Protein AF-A0A267FQN3-F1 (afdb_monomer)

Structure (mmCIF, N/CA/C/O backbone):
data_AF-A0A267FQN3-F1
#
_entry.id   AF-A0A267FQN3-F1
#
loop_
_atom_site.group_PDB
_atom_site.id
_atom_site.type_symbol
_atom_site.label_atom_id
_atom_site.label_alt_id
_atom_site.label_comp_id
_atom_site.label_asym_id
_atom_site.label_entity_id
_atom_site.label_seq_id
_atom_site.pdbx_PDB_ins_code
_atom_site.Cartn_x
_atom_site.Cartn_y
_atom_site.Cartn_z
_atom_site.occupancy
_atom_site.B_iso_or_equiv
_atom_site.auth_seq_id
_atom_site.auth_comp_id
_atom_site.auth_asym_id
_atom_site.auth_atom_id
_atom_site.pdbx_PDB_model_num
ATOM 1 N N . MET A 1 1 ? -13.863 -19.242 0.258 1.00 42.62 1 MET A N 1
ATOM 2 C CA . MET A 1 1 ? -13.727 -18.314 1.404 1.00 42.62 1 MET A CA 1
ATOM 3 C C . MET A 1 1 ? -12.324 -17.697 1.378 1.00 42.62 1 MET A C 1
AT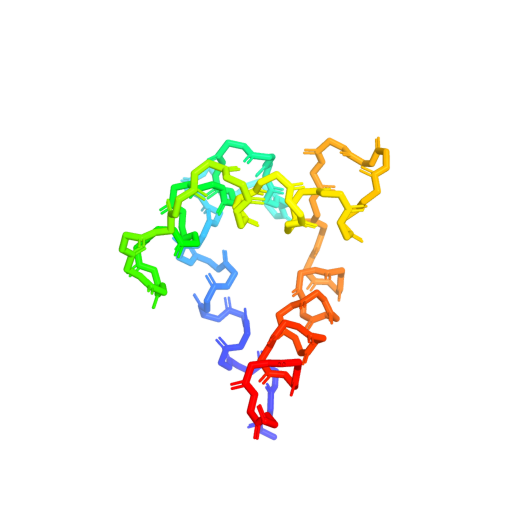OM 5 O O . MET A 1 1 ? -11.630 -17.748 2.382 1.00 42.62 1 MET A O 1
ATOM 9 N N . SER A 1 2 ? -11.881 -17.159 0.236 1.00 51.56 2 SER A N 1
ATOM 10 C CA . SER A 1 2 ? -10.498 -16.660 0.080 1.00 51.56 2 SER A CA 1
ATOM 11 C C . SER A 1 2 ? -10.448 -15.182 -0.315 1.00 51.56 2 SER A C 1
ATOM 13 O O . SER A 1 2 ? -9.457 -14.517 -0.047 1.00 51.56 2 SER A O 1
ATOM 15 N N . ASP A 1 3 ? -11.543 -14.648 -0.853 1.00 59.50 3 ASP A N 1
ATOM 16 C CA . ASP A 1 3 ? -11.682 -13.254 -1.285 1.00 59.50 3 ASP A CA 1
ATOM 17 C C . ASP A 1 3 ? -11.868 -12.278 -0.116 1.00 59.50 3 ASP A C 1
ATOM 19 O O . ASP A 1 3 ? -11.506 -11.110 -0.217 1.00 59.50 3 ASP A O 1
ATOM 23 N N . ASN A 1 4 ? -12.409 -12.745 1.017 1.00 73.94 4 ASN A N 1
ATOM 24 C CA . ASN A 1 4 ? -12.778 -11.848 2.115 1.00 73.94 4 ASN A CA 1
ATOM 25 C C . ASN A 1 4 ? -11.558 -11.222 2.797 1.00 73.94 4 ASN A C 1
ATOM 27 O O . ASN A 1 4 ? -11.582 -10.031 3.070 1.00 73.94 4 ASN A O 1
ATOM 31 N N . LYS A 1 5 ? -10.465 -11.981 2.987 1.00 79.50 5 LYS A N 1
ATOM 32 C CA . LYS A 1 5 ? -9.258 -11.453 3.648 1.00 79.50 5 LYS A CA 1
ATOM 33 C C . LYS A 1 5 ? -8.623 -10.313 2.852 1.00 79.50 5 LYS A C 1
ATOM 35 O O . LYS A 1 5 ? -8.219 -9.310 3.424 1.00 79.50 5 LYS A O 1
ATOM 40 N N . TYR A 1 6 ? -8.569 -10.463 1.528 1.00 81.00 6 TYR A N 1
ATOM 41 C CA . TYR A 1 6 ? -7.979 -9.454 0.659 1.00 81.00 6 TYR A CA 1
ATOM 42 C C . TYR A 1 6 ? -8.916 -8.273 0.480 1.00 81.00 6 TYR A C 1
ATOM 44 O O . TYR A 1 6 ? -8.441 -7.162 0.335 1.00 81.00 6 TYR A O 1
ATOM 52 N N . ARG A 1 7 ? -10.231 -8.490 0.538 1.00 83.56 7 ARG A N 1
ATOM 53 C CA . ARG A 1 7 ? -11.225 -7.418 0.496 1.00 83.56 7 ARG A CA 1
ATOM 54 C C . ARG A 1 7 ? -11.237 -6.578 1.775 1.00 83.56 7 ARG A C 1
ATOM 56 O O . ARG A 1 7 ? -11.367 -5.364 1.689 1.00 83.56 7 ARG A O 1
ATOM 63 N N . GLU A 1 8 ? -11.089 -7.208 2.939 1.00 84.81 8 GLU A N 1
ATOM 64 C CA . GLU A 1 8 ? -10.933 -6.514 4.224 1.00 84.81 8 GLU A CA 1
ATOM 65 C C . GLU A 1 8 ? -9.602 -5.757 4.282 1.00 84.81 8 GLU A C 1
ATOM 67 O O . GLU A 1 8 ? -9.586 -4.594 4.672 1.00 84.81 8 GLU A O 1
ATOM 72 N N . ALA A 1 9 ? -8.509 -6.373 3.812 1.00 85.44 9 ALA A N 1
ATOM 73 C CA . ALA A 1 9 ? -7.238 -5.678 3.642 1.00 85.44 9 ALA A CA 1
ATOM 74 C C . ALA A 1 9 ? -7.395 -4.505 2.667 1.00 85.44 9 ALA A C 1
ATOM 76 O O . ALA A 1 9 ? -7.078 -3.386 3.020 1.00 85.44 9 ALA A O 1
ATOM 77 N N . PHE A 1 10 ? -7.987 -4.708 1.492 1.00 85.38 10 PHE A N 1
ATOM 78 C CA . PHE A 1 10 ? -8.185 -3.642 0.514 1.00 85.38 10 PHE A CA 1
ATOM 79 C C . PHE A 1 10 ? -8.928 -2.444 1.114 1.00 85.38 10 PHE A C 1
ATOM 81 O O . PHE A 1 10 ? -8.472 -1.323 0.967 1.00 85.38 10 PHE A O 1
ATOM 88 N N . GLN A 1 11 ? -9.997 -2.675 1.882 1.00 85.69 11 GLN A N 1
ATOM 89 C CA . GLN A 1 11 ? -10.720 -1.606 2.587 1.00 85.69 11 GLN A CA 1
ATOM 90 C C . GLN A 1 11 ? -9.925 -0.934 3.711 1.00 85.69 11 GLN A C 1
ATOM 92 O O . GLN A 1 11 ? -10.215 0.205 4.052 1.00 85.69 11 GLN A O 1
ATOM 97 N N . GLN A 1 12 ? -8.968 -1.625 4.333 1.00 85.38 12 GLN A N 1
ATOM 98 C CA . GLN A 1 12 ? -8.058 -0.992 5.291 1.00 85.38 12 GLN A CA 1
ATOM 99 C C . GLN A 1 12 ? -6.953 -0.179 4.613 1.00 85.38 12 GLN A C 1
ATOM 101 O O . GLN A 1 12 ? -6.373 0.688 5.260 1.00 85.38 12 GLN A O 1
ATOM 106 N N . PHE A 1 13 ? -6.613 -0.513 3.371 1.00 85.50 13 PHE A N 1
ATOM 107 C CA . PHE A 1 13 ? -5.542 0.128 2.615 1.00 85.50 13 PHE A CA 1
ATOM 108 C C . PHE A 1 13 ? -6.076 1.319 1.795 1.00 85.50 13 PHE A C 1
ATOM 110 O O . PHE A 1 13 ? -5.364 2.302 1.653 1.00 85.50 13 PHE A O 1
ATOM 117 N N . ASP A 1 14 ? -7.306 1.228 1.283 1.00 88.00 14 ASP A N 1
ATOM 118 C CA . ASP A 1 14 ? -8.066 2.272 0.579 1.00 88.00 14 ASP A CA 1
ATOM 119 C C . ASP A 1 14 ? -8.679 3.253 1.601 1.00 88.00 14 ASP A C 1
ATOM 121 O O . ASP A 1 14 ? -9.812 3.071 2.056 1.00 88.00 14 ASP A O 1
ATOM 125 N N . GLU A 1 15 ? -7.897 4.249 2.042 1.00 80.75 15 GLU A N 1
ATOM 126 C CA . GLU A 1 15 ? -8.323 5.220 3.065 1.00 80.75 15 GLU A CA 1
ATOM 127 C C . GLU A 1 15 ? -9.362 6.206 2.523 1.00 80.75 15 GLU A C 1
ATOM 129 O O . GLU A 1 15 ? -10.241 6.653 3.272 1.00 80.75 15 GLU A O 1
ATOM 134 N N . ASP A 1 16 ? -9.273 6.557 1.239 1.00 84.75 16 ASP A N 1
ATOM 135 C CA . ASP A 1 16 ? -10.230 7.455 0.599 1.00 84.75 16 ASP A CA 1
ATOM 136 C C . ASP A 1 16 ? -11.512 6.738 0.123 1.00 84.75 16 ASP A C 1
ATOM 138 O O . ASP A 1 16 ? -12.539 7.389 -0.109 1.00 84.75 16 ASP A O 1
ATOM 142 N N . GLY A 1 17 ? -11.493 5.401 0.070 1.00 81.62 17 GLY A N 1
ATOM 143 C CA . GLY A 1 17 ? -12.637 4.558 -0.262 1.00 81.62 17 GLY A CA 1
ATOM 144 C C . GLY A 1 17 ? -13.028 4.649 -1.734 1.00 81.62 17 GLY A C 1
ATOM 145 O O . GLY A 1 17 ? -14.206 4.464 -2.071 1.00 81.62 17 GLY A O 1
ATOM 146 N N . ASN A 1 18 ? -12.079 4.997 -2.607 1.00 84.88 18 ASN A N 1
ATOM 147 C CA . ASN A 1 18 ? -12.333 5.198 -4.028 1.00 84.88 18 ASN A CA 1
ATOM 148 C C . ASN A 1 18 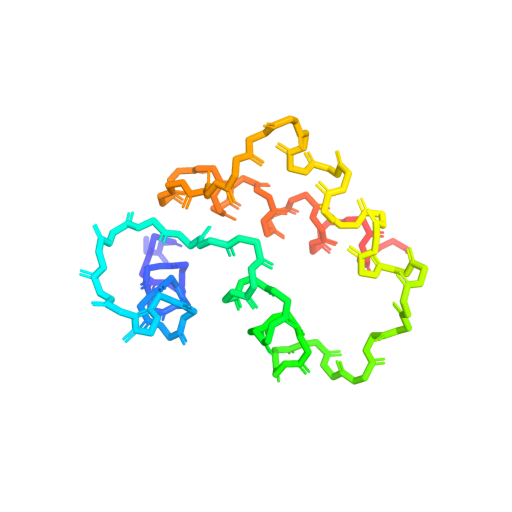? -12.411 3.866 -4.811 1.00 84.88 18 ASN A C 1
ATOM 150 O O . ASN A 1 18 ? -12.871 3.853 -5.959 1.00 84.88 18 ASN A O 1
ATOM 154 N N . GLY A 1 19 ? -12.028 2.742 -4.189 1.00 86.25 19 GLY A N 1
ATOM 155 C CA . GLY A 1 19 ? -11.985 1.417 -4.807 1.00 86.25 19 GLY A CA 1
ATOM 156 C C . GLY A 1 19 ? -10.664 1.075 -5.511 1.00 86.25 19 GLY A C 1
ATOM 157 O O . GLY A 1 19 ? -10.620 0.085 -6.245 1.00 86.25 19 GLY A O 1
ATOM 158 N N . ALA A 1 20 ? -9.612 1.867 -5.310 1.00 88.50 20 ALA A N 1
ATOM 159 C CA . ALA A 1 20 ? -8.276 1.744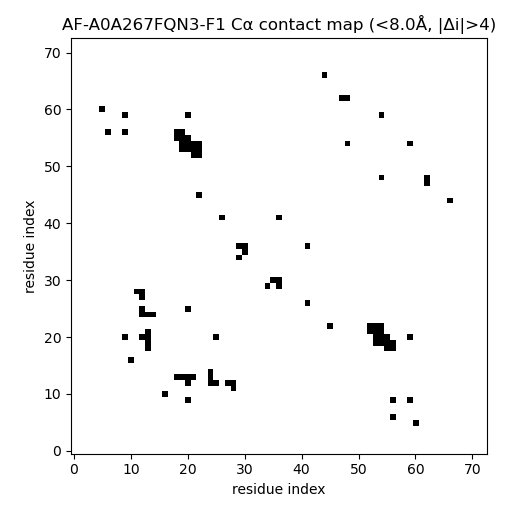 -5.882 1.00 88.50 20 ALA A CA 1
ATOM 160 C C . ALA A 1 20 ? -7.221 2.297 -4.907 1.00 88.50 20 ALA A C 1
ATOM 162 O O . ALA A 1 20 ? -7.274 3.442 -4.482 1.00 88.50 20 ALA A O 1
ATOM 163 N N . ILE A 1 21 ? -6.192 1.508 -4.617 1.00 89.00 21 ILE A N 1
ATOM 164 C CA . ILE A 1 21 ? -5.136 1.907 -3.687 1.00 89.00 21 ILE A CA 1
ATOM 165 C C . ILE A 1 21 ? -4.072 2.677 -4.460 1.00 89.00 21 ILE A C 1
ATOM 167 O O . ILE A 1 21 ? -3.385 2.118 -5.323 1.00 89.00 21 ILE A O 1
ATOM 171 N N . SER A 1 22 ? -3.917 3.958 -4.153 1.00 89.12 22 SER A N 1
ATOM 172 C CA . SER A 1 22 ? -2.861 4.789 -4.727 1.00 89.12 22 SER A CA 1
ATOM 173 C C . SER A 1 22 ? -1.472 4.383 -4.221 1.00 89.12 22 SER A C 1
ATOM 175 O O . SER A 1 22 ? -1.306 3.682 -3.225 1.00 89.12 22 SER A O 1
ATOM 177 N N . SER A 1 23 ? -0.424 4.844 -4.904 1.00 86.38 23 SER A N 1
ATOM 178 C CA . SER A 1 23 ? 0.968 4.576 -4.505 1.00 86.38 23 SER A CA 1
ATOM 179 C C . SER A 1 23 ? 1.295 5.019 -3.072 1.00 86.38 23 SER A C 1
ATOM 181 O O . SER A 1 23 ? 2.118 4.389 -2.406 1.00 86.38 23 SER A O 1
ATOM 183 N N . ASP A 1 24 ? 0.670 6.105 -2.616 1.00 87.12 24 ASP A N 1
ATOM 184 C CA . ASP A 1 24 ? 0.888 6.684 -1.289 1.00 87.12 24 ASP A CA 1
ATOM 185 C C . ASP A 1 24 ? 0.147 5.892 -0.200 1.00 87.12 24 ASP A C 1
ATOM 187 O O . ASP A 1 24 ? 0.720 5.538 0.833 1.00 87.12 24 ASP A O 1
ATOM 191 N N . GLU A 1 25 ? -1.094 5.494 -0.481 1.00 89.44 25 GLU A N 1
ATOM 192 C CA . GLU A 1 25 ? -1.880 4.614 0.389 1.00 89.44 25 GLU A CA 1
ATOM 193 C C . GLU A 1 25 ? -1.236 3.235 0.507 1.00 89.44 25 GLU A C 1
ATOM 195 O O . GLU A 1 25 ? -1.048 2.722 1.611 1.00 89.44 25 GLU A O 1
ATOM 200 N N . LEU A 1 26 ? -0.782 2.668 -0.617 1.00 86.69 26 LEU A N 1
ATOM 201 C CA . LEU A 1 26 ? -0.053 1.405 -0.632 1.00 86.69 26 LEU A CA 1
ATOM 202 C C . LEU A 1 26 ? 1.203 1.506 0.237 1.00 86.69 26 LEU A C 1
ATOM 204 O O . LEU A 1 26 ? 1.487 0.594 1.004 1.00 86.69 26 LEU A O 1
ATOM 208 N N . ARG A 1 27 ? 1.938 2.623 0.172 1.00 84.94 27 ARG A N 1
ATOM 209 C CA . ARG A 1 27 ? 3.128 2.872 0.999 1.00 84.94 27 ARG A CA 1
ATOM 210 C C . ARG A 1 27 ? 2.829 2.859 2.482 1.00 84.94 27 ARG A C 1
ATOM 212 O O . ARG A 1 27 ? 3.510 2.171 3.248 1.00 84.94 27 ARG A O 1
ATOM 219 N N . THR A 1 28 ? 1.816 3.609 2.877 1.00 85.62 28 THR A N 1
ATOM 220 C CA . THR A 1 28 ? 1.403 3.713 4.273 1.00 85.62 28 THR A CA 1
ATOM 221 C C . THR A 1 28 ? 0.908 2.366 4.786 1.00 85.62 28 THR A C 1
ATOM 223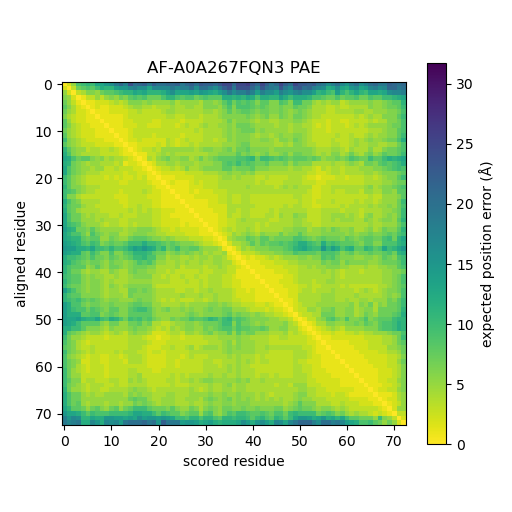 O O . THR A 1 28 ? 1.324 1.898 5.851 1.00 85.62 28 THR A O 1
ATOM 226 N N . ALA A 1 29 ? 0.087 1.690 3.994 1.00 83.44 29 ALA A N 1
ATOM 227 C CA . ALA A 1 29 ? -0.535 0.448 4.393 1.00 83.44 29 ALA A CA 1
ATOM 228 C C . ALA A 1 29 ? 0.434 -0.744 4.367 1.00 83.44 29 ALA A C 1
ATOM 230 O O . ALA A 1 29 ? 0.385 -1.574 5.272 1.00 83.44 29 ALA A O 1
ATOM 231 N N . LEU A 1 30 ? 1.393 -0.797 3.433 1.00 82.25 30 LEU A N 1
ATOM 232 C CA . LEU A 1 30 ? 2.490 -1.772 3.460 1.00 82.25 30 LEU A CA 1
ATOM 233 C C . LEU A 1 30 ? 3.340 -1.619 4.723 1.00 82.25 30 LEU A C 1
ATOM 235 O O . LEU A 1 30 ? 3.635 -2.619 5.373 1.00 82.25 30 LEU A O 1
ATOM 239 N N . ARG A 1 31 ? 3.664 -0.383 5.128 1.00 83.50 31 ARG A N 1
ATOM 240 C CA . ARG A 1 31 ? 4.346 -0.136 6.409 1.00 83.50 31 ARG A CA 1
ATOM 241 C C . ARG A 1 31 ? 3.525 -0.583 7.615 1.00 83.50 31 ARG A C 1
ATOM 243 O O . ARG A 1 31 ? 4.072 -1.104 8.580 1.00 83.50 31 ARG A O 1
ATOM 250 N N . SER A 1 32 ? 2.214 -0.380 7.571 1.00 79.69 32 SER A N 1
ATOM 251 C CA . SER A 1 32 ? 1.313 -0.786 8.651 1.00 79.69 32 SER A CA 1
ATOM 252 C C . SER A 1 32 ? 1.175 -2.313 8.746 1.00 79.69 32 SER A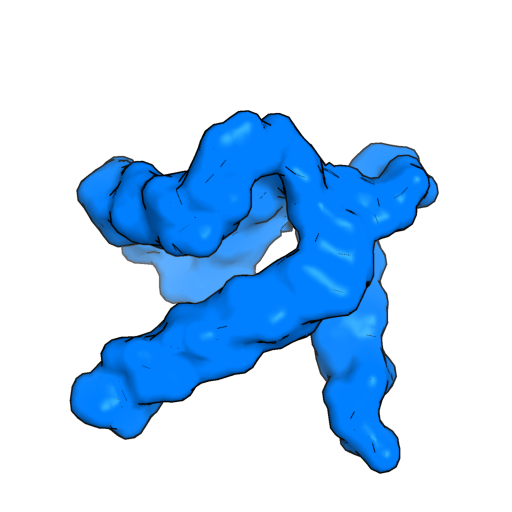 C 1
ATOM 254 O O . SER A 1 32 ? 1.255 -2.884 9.832 1.00 79.69 32 SER A O 1
ATOM 256 N N . ALA A 1 33 ? 1.028 -2.992 7.605 1.00 77.12 33 ALA A N 1
ATOM 257 C CA . ALA A 1 33 ? 0.797 -4.433 7.532 1.00 77.12 33 ALA A CA 1
ATOM 258 C C . ALA A 1 33 ? 2.075 -5.267 7.703 1.00 77.12 33 ALA A C 1
ATOM 260 O O . ALA A 1 33 ? 2.041 -6.323 8.334 1.00 77.12 33 ALA A O 1
ATOM 261 N N . PHE A 1 34 ? 3.199 -4.810 7.143 1.00 74.38 34 PHE A N 1
ATOM 262 C CA . PHE A 1 34 ? 4.467 -5.545 7.129 1.00 74.38 34 PHE A CA 1
ATOM 263 C C . PHE A 1 34 ? 5.539 -4.966 8.064 1.00 74.38 34 PHE A C 1
ATOM 265 O O . PHE A 1 34 ? 6.618 -5.554 8.168 1.00 74.38 34 PHE A O 1
ATOM 272 N N . GLY A 1 35 ? 5.244 -3.867 8.764 1.00 76.06 35 GLY A N 1
ATOM 273 C CA . GLY A 1 35 ? 6.168 -3.178 9.665 1.00 76.06 35 GLY A CA 1
ATOM 274 C C . GLY A 1 35 ? 7.080 -2.182 8.945 1.00 76.06 35 GLY A C 1
ATOM 275 O O . GLY A 1 35 ? 6.822 -1.769 7.816 1.00 76.06 35 GLY A O 1
ATOM 276 N N . GLU A 1 36 ? 8.166 -1.773 9.602 1.00 72.56 36 GLU A N 1
ATOM 277 C CA . GLU A 1 36 ? 9.145 -0.857 9.008 1.00 72.56 36 GLU A CA 1
ATOM 278 C C . GLU A 1 36 ? 9.824 -1.503 7.792 1.00 72.56 36 GLU A C 1
ATOM 280 O O . G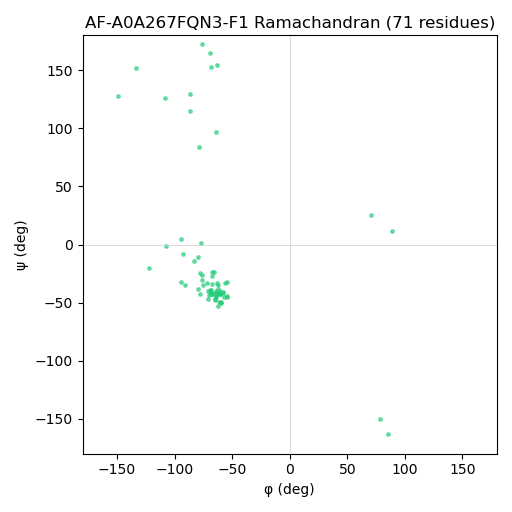LU A 1 36 ? 10.766 -2.280 7.916 1.00 72.56 36 GLU A O 1
ATOM 285 N N . MET A 1 37 ? 9.308 -1.185 6.605 1.00 79.06 37 MET A N 1
ATOM 286 C CA . MET A 1 37 ? 9.964 -1.442 5.330 1.00 79.06 37 MET A CA 1
ATOM 287 C C . MET A 1 37 ? 10.900 -0.278 5.005 1.00 79.06 37 MET A C 1
ATOM 289 O O . MET A 1 37 ? 10.493 0.894 5.047 1.00 79.06 37 MET A O 1
ATOM 293 N N . ASP A 1 38 ? 12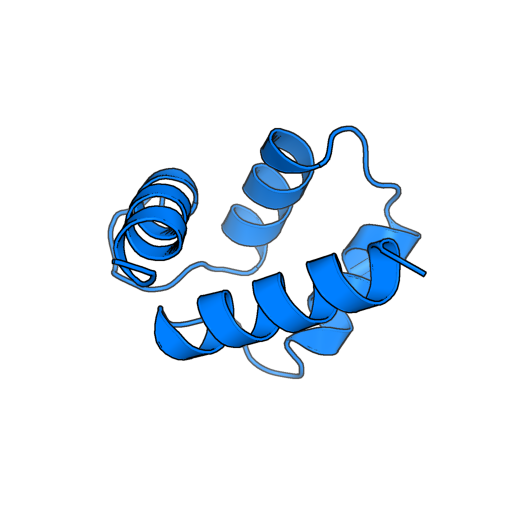.143 -0.615 4.671 1.00 84.44 38 ASP A N 1
ATOM 294 C CA . ASP A 1 38 ? 13.124 0.325 4.142 1.00 84.44 38 ASP A CA 1
ATOM 295 C C . ASP A 1 38 ? 12.672 0.891 2.791 1.00 84.44 38 ASP A C 1
ATOM 297 O O . ASP A 1 38 ? 11.937 0.247 2.036 1.00 84.44 38 ASP A O 1
ATOM 301 N N . ASP A 1 39 ? 13.157 2.086 2.448 1.00 84.62 39 ASP A N 1
ATOM 302 C CA . ASP A 1 39 ? 12.859 2.734 1.166 1.00 84.62 39 ASP A CA 1
ATOM 303 C C . ASP A 1 39 ? 13.191 1.839 -0.038 1.00 84.62 39 ASP A C 1
ATOM 305 O O . ASP A 1 39 ? 12.475 1.867 -1.032 1.00 84.62 39 ASP A O 1
ATOM 309 N N . SER A 1 40 ? 14.213 0.983 0.069 1.00 86.00 40 SER A N 1
ATOM 310 C CA . SER A 1 40 ? 14.590 0.058 -1.006 1.00 86.00 40 SER A CA 1
ATOM 311 C C . SER A 1 40 ? 13.548 -1.044 -1.240 1.00 86.00 40 SER A C 1
ATOM 313 O O . SER A 1 40 ? 13.237 -1.357 -2.387 1.00 86.00 40 SER A O 1
ATOM 315 N N . GLU A 1 41 ? 12.990 -1.618 -0.170 1.00 84.94 41 GLU A N 1
ATOM 316 C CA . GLU A 1 41 ? 11.924 -2.628 -0.261 1.00 84.94 41 GLU A CA 1
ATOM 317 C C . GLU A 1 41 ? 10.636 -1.988 -0.778 1.00 84.94 41 GLU A C 1
ATOM 319 O O . GLU A 1 41 ? 9.972 -2.518 -1.665 1.00 84.94 41 GLU A O 1
ATOM 324 N N . MET A 1 42 ? 10.327 -0.798 -0.265 1.00 84.25 42 MET A N 1
ATOM 325 C CA . MET A 1 42 ? 9.202 0.023 -0.692 1.00 84.25 42 MET A CA 1
ATOM 326 C C . MET A 1 42 ? 9.259 0.335 -2.197 1.00 84.25 42 MET A C 1
ATOM 328 O O . MET A 1 42 ? 8.257 0.213 -2.901 1.00 84.25 42 MET A O 1
ATOM 332 N N . GLU A 1 43 ? 10.434 0.708 -2.702 1.00 84.88 43 GLU A N 1
ATOM 333 C CA . GLU A 1 43 ? 10.657 1.009 -4.116 1.00 84.88 43 GLU A CA 1
ATOM 334 C C . GLU A 1 43 ? 10.561 -0.251 -4.988 1.00 84.88 43 GLU A C 1
ATOM 336 O O . GLU A 1 43 ? 9.941 -0.211 -6.048 1.00 84.88 43 GLU A O 1
ATOM 341 N N . ASN A 1 44 ? 11.068 -1.394 -4.514 1.00 85.19 44 ASN A N 1
ATOM 342 C CA . ASN A 1 44 ? 10.928 -2.680 -5.203 1.00 85.19 44 ASN A CA 1
ATOM 343 C C . ASN A 1 44 ? 9.456 -3.130 -5.300 1.00 85.19 44 ASN A C 1
ATOM 345 O O . ASN A 1 44 ? 8.997 -3.604 -6.339 1.00 85.19 44 ASN A O 1
ATOM 349 N N . LEU A 1 45 ? 8.686 -2.919 -4.232 1.00 82.94 45 LEU A N 1
ATOM 350 C CA . LEU A 1 45 ? 7.248 -3.183 -4.187 1.00 82.94 45 LEU A CA 1
ATOM 351 C C . LEU A 1 45 ? 6.475 -2.275 -5.148 1.00 82.94 45 LEU A C 1
ATOM 353 O O . LEU A 1 45 ? 5.669 -2.752 -5.947 1.00 82.94 45 LEU A O 1
ATOM 357 N N . LEU A 1 46 ? 6.767 -0.974 -5.142 1.00 82.31 46 LEU A N 1
ATOM 358 C CA . LEU A 1 46 ? 6.189 -0.038 -6.108 1.00 82.31 46 LEU A CA 1
ATOM 359 C C . LEU A 1 46 ? 6.586 -0.384 -7.548 1.00 82.31 46 LEU A C 1
ATOM 361 O O . LEU A 1 46 ? 5.762 -0.233 -8.446 1.00 82.31 46 LEU A O 1
ATOM 365 N N . ALA A 1 47 ? 7.802 -0.886 -7.770 1.00 83.94 47 ALA A N 1
ATOM 366 C CA . ALA A 1 47 ? 8.254 -1.345 -9.079 1.00 83.94 47 ALA A CA 1
ATOM 367 C C . ALA A 1 47 ? 7.508 -2.607 -9.547 1.00 83.94 47 ALA A C 1
ATOM 369 O O . ALA A 1 47 ? 7.229 -2.732 -10.739 1.00 83.94 47 ALA A O 1
ATOM 370 N N . MET A 1 48 ? 7.121 -3.509 -8.636 1.00 79.88 48 MET A N 1
ATOM 371 C CA . MET A 1 48 ? 6.297 -4.686 -8.962 1.00 79.88 48 MET A CA 1
ATOM 372 C C . MET A 1 48 ? 4.906 -4.301 -9.477 1.00 79.88 48 MET A C 1
ATOM 374 O O . MET A 1 48 ? 4.352 -4.980 -10.339 1.00 79.88 48 MET A O 1
ATOM 378 N N . LYS A 1 49 ? 4.360 -3.198 -8.963 1.00 79.25 49 LYS A N 1
ATOM 379 C CA . LYS A 1 49 ? 3.108 -2.592 -9.429 1.00 79.25 49 LYS A CA 1
ATOM 380 C C . LYS A 1 49 ? 3.225 -2.054 -10.872 1.00 79.25 49 LYS A C 1
ATOM 382 O O . LYS A 1 49 ? 2.223 -1.915 -11.572 1.00 79.25 49 LYS A O 1
ATOM 387 N N . GLY A 1 50 ? 4.445 -1.755 -11.324 1.00 78.44 50 GLY A N 1
ATOM 388 C CA . GLY A 1 50 ? 4.741 -1.200 -12.644 1.00 78.44 50 GLY A CA 1
ATOM 389 C C . GLY A 1 50 ? 4.459 0.303 -12.762 1.00 78.44 50 GLY A C 1
ATOM 390 O O . GLY A 1 50 ? 4.548 1.049 -11.792 1.00 78.44 50 GLY A O 1
ATOM 391 N N . ASP A 1 51 ? 4.115 0.745 -13.976 1.00 78.81 51 ASP A N 1
ATOM 392 C CA . ASP A 1 51 ? 3.860 2.159 -14.332 1.00 78.81 51 ASP A CA 1
ATOM 393 C C . ASP A 1 51 ? 2.486 2.677 -13.865 1.00 78.81 51 ASP A C 1
ATOM 395 O O . ASP A 1 51 ? 2.100 3.810 -14.136 1.00 78.81 51 ASP A O 1
ATOM 399 N N . LYS A 1 52 ? 1.702 1.842 -13.178 1.00 79.94 52 LYS A N 1
ATOM 400 C CA . LYS A 1 52 ? 0.385 2.249 -12.687 1.00 79.94 52 LYS A CA 1
ATOM 401 C C . LYS A 1 52 ? 0.526 3.292 -11.584 1.00 79.94 52 LYS A C 1
ATOM 403 O O . LYS A 1 52 ? 1.525 3.329 -10.884 1.00 79.94 52 LYS A O 1
ATOM 408 N N . GLU A 1 53 ? -0.465 4.153 -11.401 1.00 80.94 53 GLU A N 1
ATOM 409 C CA . GLU A 1 53 ? -0.463 5.109 -10.281 1.00 80.94 53 GLU A CA 1
ATOM 410 C C . GLU A 1 53 ? -1.237 4.551 -9.075 1.00 80.94 53 GLU A C 1
ATOM 412 O O . GLU A 1 53 ? -0.825 4.748 -7.925 1.00 80.94 53 GLU A O 1
ATOM 417 N N . CYS A 1 54 ? -2.276 3.756 -9.363 1.00 85.75 54 CYS A N 1
ATOM 418 C CA . CYS A 1 54 ? -3.165 3.102 -8.406 1.00 85.75 54 CYS A CA 1
ATOM 419 C C . CYS A 1 54 ? -3.381 1.628 -8.785 1.00 85.75 54 CYS A C 1
ATOM 421 O O . CYS A 1 54 ? -3.328 1.282 -9.967 1.00 85.75 54 CYS A O 1
ATOM 423 N N . LEU A 1 55 ? -3.649 0.783 -7.791 1.00 87.94 55 LEU A N 1
ATOM 424 C CA . LEU A 1 55 ? -3.992 -0.629 -7.951 1.00 87.94 55 LEU A CA 1
ATOM 425 C C . LEU A 1 55 ? -5.470 -0.844 -7.639 1.00 87.94 55 LEU A C 1
ATOM 427 O O . LEU A 1 55 ? -5.932 -0.498 -6.553 1.00 87.94 55 LEU A O 1
ATOM 431 N N . ASP A 1 56 ? -6.204 -1.453 -8.561 1.00 88.81 56 ASP A N 1
ATOM 432 C CA . ASP A 1 56 ? -7.555 -1.934 -8.277 1.00 88.81 56 ASP A CA 1
ATOM 433 C C . ASP A 1 56 ? -7.535 -3.234 -7.449 1.00 88.81 56 ASP A C 1
ATOM 435 O O . ASP A 1 56 ? -6.479 -3.808 -7.172 1.00 88.81 56 ASP A O 1
ATOM 439 N N . MET A 1 57 ? -8.709 -3.685 -6.997 1.00 85.88 57 MET A N 1
ATOM 440 C CA . MET A 1 57 ? -8.825 -4.842 -6.099 1.00 85.88 57 MET A CA 1
ATOM 441 C C . MET A 1 57 ? -8.137 -6.099 -6.651 1.00 85.88 57 MET A C 1
ATOM 443 O O . MET A 1 57 ? -7.438 -6.782 -5.901 1.00 85.88 57 MET A O 1
ATOM 447 N N . ASP A 1 58 ? -8.330 -6.412 -7.932 1.00 87.19 58 ASP A N 1
ATOM 448 C CA . ASP A 1 58 ? -7.765 -7.616 -8.551 1.00 87.19 58 ASP A CA 1
ATOM 449 C C . ASP A 1 58 ? -6.233 -7.532 -8.587 1.00 87.19 58 ASP A C 1
ATOM 451 O O . ASP A 1 58 ? -5.531 -8.483 -8.229 1.00 87.19 58 ASP A O 1
ATOM 455 N N . GLU A 1 59 ? -5.702 -6.358 -8.931 1.00 87.75 59 GLU A N 1
ATOM 456 C CA . GLU A 1 59 ? -4.262 -6.120 -8.957 1.00 87.75 59 GLU A CA 1
ATOM 457 C C . GLU A 1 59 ? -3.629 -6.129 -7.575 1.00 87.75 59 GLU A C 1
ATOM 459 O O . GLU A 1 59 ? -2.564 -6.718 -7.395 1.00 87.75 59 GLU A O 1
ATOM 464 N N . PHE A 1 60 ? -4.285 -5.529 -6.584 1.00 86.38 60 PHE A N 1
ATOM 465 C CA . PHE A 1 60 ? -3.823 -5.563 -5.204 1.00 86.38 60 PHE A CA 1
ATOM 466 C C . PHE A 1 60 ? -3.748 -6.999 -4.675 1.00 86.38 60 PHE A C 1
ATOM 468 O O . PHE A 1 60 ? -2.767 -7.367 -4.030 1.00 86.38 60 PHE A O 1
ATOM 475 N N . VAL A 1 61 ? -4.753 -7.831 -4.975 1.00 86.38 61 VAL A N 1
ATOM 476 C CA . VAL A 1 61 ? -4.765 -9.247 -4.582 1.00 86.38 61 VAL A CA 1
ATOM 477 C C . VAL A 1 61 ? -3.594 -9.988 -5.223 1.00 86.38 61 VAL A C 1
ATOM 479 O O . VAL A 1 61 ? -2.858 -10.685 -4.522 1.00 86.38 61 VAL A O 1
ATOM 482 N N . ALA A 1 62 ? -3.399 -9.830 -6.536 1.00 86.06 62 ALA A N 1
ATOM 483 C CA . ALA A 1 62 ? -2.298 -10.465 -7.258 1.00 86.06 62 ALA A CA 1
ATOM 484 C C . ALA A 1 62 ? -0.930 -10.002 -6.729 1.00 86.06 62 ALA A C 1
ATOM 486 O O . ALA A 1 62 ? -0.025 -10.814 -6.519 1.00 86.06 62 ALA A O 1
ATOM 487 N N . PHE A 1 63 ? -0.803 -8.706 -6.448 1.00 85.31 63 PHE A N 1
ATOM 488 C CA . PHE A 1 63 ? 0.385 -8.100 -5.872 1.00 85.31 63 PHE A CA 1
ATOM 489 C C . PHE A 1 63 ? 0.688 -8.659 -4.476 1.00 85.31 63 PHE A C 1
ATOM 491 O O . PHE A 1 63 ? 1.779 -9.184 -4.256 1.00 85.31 63 PHE A O 1
ATOM 498 N N . MET A 1 64 ? -0.281 -8.643 -3.552 1.00 83.00 64 MET A N 1
ATOM 499 C CA . MET A 1 64 ? -0.104 -9.204 -2.207 1.00 83.00 64 MET A CA 1
ATOM 500 C C . MET A 1 64 ? 0.269 -10.685 -2.252 1.00 83.00 64 MET A C 1
ATOM 502 O O . MET A 1 64 ? 1.142 -11.108 -1.502 1.00 83.00 64 MET A O 1
ATOM 506 N N . GLN A 1 65 ? -0.349 -11.471 -3.136 1.00 84.81 65 GLN A N 1
ATOM 507 C CA . GLN A 1 65 ? -0.015 -12.888 -3.296 1.00 84.81 65 GLN A CA 1
ATOM 508 C C . GLN A 1 65 ? 1.426 -13.090 -3.771 1.00 84.81 65 GLN A C 1
ATOM 510 O O . GLN A 1 65 ? 2.122 -13.954 -3.243 1.00 84.81 65 GLN A O 1
ATOM 515 N N . SER A 1 66 ? 1.888 -12.282 -4.728 1.00 85.56 66 SER A N 1
ATOM 516 C CA . SER A 1 66 ? 3.263 -12.331 -5.238 1.00 85.56 66 SER A CA 1
ATOM 517 C C . SER A 1 66 ? 4.290 -11.964 -4.158 1.00 85.56 66 SER A C 1
ATOM 519 O O . SER A 1 66 ? 5.320 -12.628 -4.011 1.00 85.56 66 SER A O 1
ATOM 521 N N . VAL A 1 67 ? 3.986 -10.940 -3.356 1.00 81.12 67 VAL A N 1
ATOM 522 C CA . VAL A 1 67 ? 4.846 -10.464 -2.263 1.00 81.12 67 VAL A CA 1
ATOM 523 C C . VAL A 1 67 ? 4.876 -11.455 -1.099 1.00 81.12 67 VAL A C 1
ATOM 525 O O . VAL A 1 67 ? 5.958 -11.787 -0.619 1.00 81.12 67 VAL A O 1
ATOM 528 N N . GLU A 1 68 ? 3.719 -11.966 -0.658 1.00 81.19 68 GLU A N 1
ATOM 529 C CA . GLU A 1 68 ? 3.641 -13.003 0.384 1.00 81.19 68 GLU A CA 1
ATOM 530 C C . GLU A 1 68 ? 4.374 -14.283 -0.043 1.00 81.19 68 GLU A C 1
ATOM 532 O O . GLU A 1 68 ? 5.069 -14.886 0.777 1.00 81.19 68 GLU A O 1
ATOM 537 N N . ALA A 1 69 ? 4.252 -14.683 -1.314 1.00 82.75 69 ALA A N 1
ATOM 538 C CA . ALA A 1 69 ? 4.948 -15.848 -1.854 1.00 82.75 69 ALA A CA 1
ATOM 539 C C . ALA A 1 69 ? 6.468 -15.645 -1.857 1.00 82.75 69 ALA A C 1
ATOM 541 O O . ALA A 1 69 ? 7.192 -16.487 -1.338 1.00 82.75 69 ALA A O 1
ATOM 542 N N . SER A 1 70 ? 6.939 -14.495 -2.348 1.00 80.75 70 SER A N 1
ATOM 543 C CA . SER A 1 70 ? 8.373 -14.179 -2.424 1.00 80.75 70 SER A CA 1
ATOM 544 C C . SER A 1 70 ? 9.030 -14.005 -1.049 1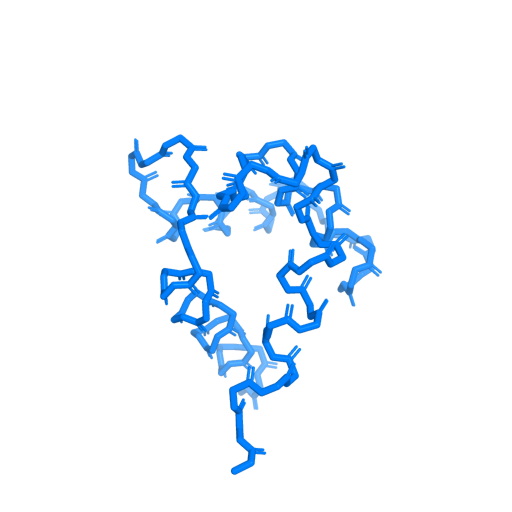.00 80.75 70 SER A C 1
ATOM 546 O O . SER A 1 70 ? 10.241 -14.155 -0.929 1.00 80.75 70 SER A O 1
ATOM 548 N N . ARG A 1 71 ? 8.250 -13.679 -0.008 1.00 71.88 71 ARG A N 1
ATOM 549 C CA . ARG A 1 71 ? 8.729 -13.570 1.384 1.00 71.88 71 ARG A CA 1
ATOM 550 C C . ARG A 1 71 ? 8.583 -14.863 2.19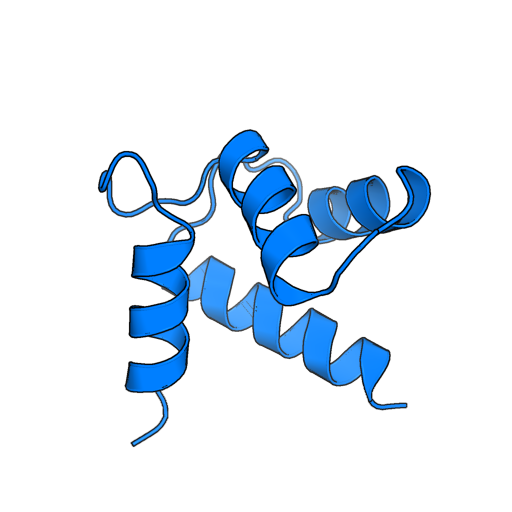4 1.00 71.88 71 ARG A C 1
ATOM 552 O O . ARG A 1 71 ? 9.057 -14.902 3.326 1.00 71.88 71 ARG A O 1
ATOM 559 N N . SER A 1 72 ? 7.916 -15.886 1.655 1.00 67.44 72 SER A N 1
ATOM 560 C CA . SER A 1 72 ? 7.740 -17.191 2.313 1.00 67.44 72 SER A CA 1
ATOM 561 C C . SER A 1 72 ? 8.789 -18.239 1.910 1.00 67.44 72 SER A C 1
ATOM 563 O O . SER A 1 72 ? 8.685 -19.380 2.362 1.00 67.44 72 SER A O 1
ATOM 565 N N . GLU A 1 73 ? 9.792 -17.871 1.106 1.00 51.12 73 GLU A N 1
ATOM 566 C CA . GLU A 1 73 ? 10.940 -18.719 0.732 1.00 51.12 73 GLU A CA 1
ATOM 567 C C . GLU A 1 73 ? 12.241 -18.317 1.441 1.00 51.12 73 GLU A C 1
ATOM 569 O O . GLU A 1 73 ? 12.480 -17.102 1.632 1.00 51.12 73 GLU A O 1
#

Foldseek 3Di:
DPLVVLVVLQVVLPPVPPQWHFLVSCLVSCCVPVNDDDPVVSVVLVVVLPPDGIGGSVRSVVSVVVVVVVVVD

Sequence (73 aa):
MSDNKYREAFQQFDEDGNGAISSDELRTALRSAFGEMDDSEMENLLAMKGDKECLDMDEFVAFMQSVEASRSE

Mean predicted aligned error: 5.38 Å

Solvent-accessible surface area (backbone atoms only — not comparable to full-atom values): 4284 Å² total; per-residue (Å²): 142,70,64,61,66,54,51,54,46,46,59,70,31,23,81,87,66,80,68,46,32,34,61,66,37,46,51,55,36,47,36,69,76,73,34,95,66,52,71,67,56,51,50,51,54,51,53,73,66,45,94,58,66,55,35,41,66,71,53,45,46,55,48,52,51,53,51,55,54,66,68,72,109

Radius of gyration: 11.51 Å; Cα contacts (8 Å, |Δi|>4): 47; chains: 1; bounding box: 28×26×24 Å

Secondary structure (DSSP, 8-state):
--HHHHHHHHHHH-SS-SSEEEHHHHHHHHHHHH-S--HHHHHHHHHHHTT-SEEEHHHHHHHHHHHHHHH--

pLDDT: mean 81.41, std 8.54, range [42.62, 89.44]

Nearest PDB structures (foldseek):
  4okh-assembly2_C-2  TM=7.517E-01  e=1.140E-03  Homo sapiens
  1k94-assembly1_B  TM=8.062E-01  e=3.573E-03  Homo sapiens
  1k95-assembly1_A  TM=7.677E-01  e=4.675E-03  Homo sapiens
  1juo-assembly1_A  TM=7.907E-01  e=9.788E-03  Homo sapiens
  1gjy-assembly1_B  TM=7.416E-01  e=5.718E-03  Cricetulus griseus

InterPro domains:
  IPR002048 EF-hand domain [PF13405] (6-32)
  IPR002048 EF-hand domain [PS50222] (1-36)
  IPR002048 EF-hand domain [SM00054] (5-33)
  IPR002048 EF-hand domain [cd00051] (5-65)
  IPR011992 EF-hand domain pair [SSF47473] (3-69)
  IPR018247 EF-Hand 1, calcium-binding site [PS00018] (14-26)

Organism: NCBI:txid282301